Protein AF-A0A8I2KIE6-F1 (afdb_monomer)

Nearest PDB structures (foldseek):
  5wrs-assembly1_A  TM=4.301E-01  e=5.358E+00  Homo sapiens
  5yny-assembly1_A  TM=3.562E-01  e=6.747E+00  Dermatophagoides farinae
  5wrs-assembly1_B  TM=4.304E-01  e=7.572E+00  Homo sapiens

Sequence (149 aa):
MNIDGYFEKLAKLVHHAKIVGLAIQELVEQRDQQLLVTLLSFRESMLTSEDENWLSGYLPIGFFAGWTRRERLAAFALTFEAQREWKRIEVRSLCEPYAKSQRLFKHAPHMFDEIRKRVNGRPDQELIDVLATTSIDGSEVYRAGNGYT

Radius of gyration: 21.65 Å; Cα contacts (8 Å, |Δi|>4): 139; chains: 1; bounding box: 52×28×55 Å

Secondary structure (DSSP, 8-state):
--HHHHHHHHHHHHHHHHHHT--HHHHHHT---HHHHHHHHHHHHT--HHHHHHHGGGGGG--STTS-HHHHHHHHHHHHHHHHHHHHHHHHHHTSPP-TTSHHHHH-GGGGTTEEEPTTS-EEEEEE-GGG-EE-TTSS-EEETTEE-

Mean predicted aligned error: 7.94 Å

Foldseek 3Di:
DDPVVLVVLLLVLLVVCVVVVHQSLVVLLVVPDPSSVVNLVVLLVVDDPVLCVVQVVCVVVCGNPPDDPSSSSSSVVSNVVSVVSNVVVVVVVLPDFADCPDPQCVQVVVQVVQADADPVRHRPSNDGDCVQWDDDPPDPWTDRPPGID

Organism: Rhizobium leguminosarum bv. viciae (NCBI:txid387)

pLDDT: mean 88.09, std 7.53, range [61.59, 96.56]

Structure (mmCIF, N/CA/C/O backbone):
data_AF-A0A8I2KIE6-F1
#
_entry.id   AF-A0A8I2KIE6-F1
#
loop_
_atom_site.group_PDB
_atom_site.id
_atom_site.type_symbol
_atom_site.label_atom_id
_atom_site.label_alt_id
_atom_site.label_comp_id
_atom_site.label_asym_id
_atom_site.label_entity_id
_atom_site.label_seq_id
_atom_site.pdbx_PDB_ins_code
_atom_site.Cartn_x
_atom_site.Cartn_y
_atom_site.Cartn_z
_atom_site.occupancy
_atom_site.B_iso_or_equiv
_atom_site.auth_seq_id
_atom_site.auth_comp_id
_atom_site.auth_asym_id
_atom_site.auth_atom_id
_atom_site.pdbx_PDB_model_num
ATOM 1 N N . MET A 1 1 ? 3.742 -7.633 19.922 1.00 90.50 1 MET A N 1
ATOM 2 C CA . MET A 1 1 ? 4.475 -7.182 18.715 1.00 90.50 1 MET A CA 1
ATOM 3 C C . MET A 1 1 ? 5.084 -5.826 19.031 1.00 90.50 1 MET A C 1
ATOM 5 O O . MET A 1 1 ? 4.481 -5.120 19.824 1.00 90.50 1 MET A O 1
ATOM 9 N N . ASN A 1 2 ? 6.264 -5.497 18.509 1.00 92.81 2 ASN A N 1
ATOM 10 C CA . ASN A 1 2 ? 6.846 -4.152 18.609 1.00 92.81 2 ASN A CA 1
ATOM 11 C C . ASN A 1 2 ? 6.574 -3.360 17.315 1.00 92.81 2 ASN A C 1
ATOM 13 O O . ASN A 1 2 ? 5.999 -3.900 16.369 1.00 92.81 2 ASN A O 1
ATOM 17 N N . ILE A 1 3 ? 6.977 -2.088 17.278 1.00 93.38 3 ILE A N 1
ATOM 18 C CA . ILE A 1 3 ? 6.703 -1.205 16.137 1.00 93.38 3 ILE A CA 1
ATOM 19 C C . ILE A 1 3 ? 7.402 -1.659 14.845 1.00 93.38 3 ILE A C 1
ATOM 21 O O . ILE A 1 3 ? 6.786 -1.643 13.784 1.00 93.38 3 ILE A O 1
ATOM 25 N N . ASP A 1 4 ? 8.636 -2.158 14.930 1.00 94.81 4 ASP A N 1
ATOM 26 C CA . ASP A 1 4 ? 9.363 -2.644 13.750 1.00 94.81 4 ASP A CA 1
ATOM 27 C C . ASP A 1 4 ? 8.675 -3.877 13.153 1.00 94.81 4 ASP A C 1
ATOM 29 O O . ASP A 1 4 ? 8.377 -3.926 11.959 1.00 94.81 4 ASP A O 1
ATOM 33 N N . GLY A 1 5 ? 8.299 -4.836 14.006 1.00 94.00 5 GLY A N 1
ATOM 34 C CA . GLY A 1 5 ? 7.557 -6.023 13.589 1.00 94.00 5 GLY A CA 1
ATOM 35 C C . GLY A 1 5 ? 6.166 -5.704 13.031 1.00 94.00 5 GLY A C 1
ATOM 36 O O . GLY A 1 5 ? 5.659 -6.456 12.196 1.00 94.00 5 GLY A O 1
ATOM 37 N N . TYR A 1 6 ? 5.551 -4.594 13.452 1.00 94.88 6 TYR A N 1
ATOM 38 C CA . TYR A 1 6 ? 4.312 -4.099 12.857 1.00 94.88 6 TYR A CA 1
ATOM 39 C C . TYR A 1 6 ? 4.533 -3.664 11.406 1.00 94.88 6 TYR A C 1
ATOM 41 O O . TYR A 1 6 ? 3.849 -4.173 10.517 1.00 94.88 6 TYR A O 1
ATOM 49 N N . PHE A 1 7 ? 5.519 -2.802 11.142 1.00 93.94 7 PHE A N 1
ATOM 50 C CA . PHE A 1 7 ? 5.793 -2.313 9.787 1.00 93.94 7 PHE A CA 1
ATOM 51 C C . PHE A 1 7 ? 6.303 -3.408 8.843 1.00 93.94 7 PHE A C 1
ATOM 53 O O . PHE A 1 7 ? 5.918 -3.434 7.674 1.00 93.94 7 PHE A O 1
ATOM 60 N N . GLU A 1 8 ? 7.078 -4.376 9.336 1.00 93.56 8 GLU A N 1
ATOM 61 C CA . GLU A 1 8 ? 7.451 -5.553 8.542 1.00 93.56 8 GLU A CA 1
ATOM 62 C C . GLU A 1 8 ? 6.226 -6.369 8.106 1.00 93.56 8 GLU A C 1
ATOM 64 O O . GLU A 1 8 ? 6.130 -6.810 6.957 1.00 93.56 8 GLU A O 1
ATOM 69 N N . LYS A 1 9 ? 5.267 -6.588 9.013 1.00 93.56 9 LYS A N 1
ATOM 70 C CA . LYS A 1 9 ? 4.024 -7.296 8.682 1.00 93.56 9 LYS A CA 1
ATOM 71 C C . LYS A 1 9 ? 3.101 -6.460 7.800 1.00 93.56 9 LYS A C 1
ATOM 73 O O . LYS A 1 9 ? 2.441 -7.033 6.937 1.00 93.56 9 LYS A O 1
ATOM 78 N N . LEU A 1 10 ? 3.086 -5.140 7.963 1.00 94.00 10 LEU A N 1
ATOM 79 C CA . LEU A 1 10 ? 2.353 -4.218 7.097 1.00 94.00 10 LEU A CA 1
ATOM 80 C C . LEU A 1 10 ? 2.858 -4.304 5.649 1.00 94.00 10 LEU A C 1
ATOM 82 O O . LEU A 1 10 ? 2.061 -4.443 4.725 1.00 94.00 10 LEU A O 1
ATOM 86 N N . ALA A 1 11 ? 4.177 -4.324 5.442 1.00 93.19 11 ALA A N 1
ATOM 87 C CA . ALA A 1 11 ? 4.762 -4.508 4.115 1.00 93.19 11 ALA A CA 1
ATOM 88 C C . ALA A 1 11 ? 4.383 -5.871 3.501 1.00 93.19 11 ALA A C 1
ATOM 90 O O . ALA A 1 11 ? 4.066 -5.956 2.312 1.00 93.19 11 ALA A O 1
ATOM 91 N N . LYS A 1 12 ? 4.340 -6.939 4.314 1.00 92.62 12 LYS A N 1
ATOM 92 C CA . LYS A 1 12 ? 3.856 -8.263 3.877 1.00 92.62 12 LYS A CA 1
ATOM 93 C C . LYS A 1 12 ? 2.379 -8.238 3.480 1.00 92.62 12 LYS A C 1
ATOM 95 O O . LYS A 1 12 ? 2.031 -8.852 2.475 1.00 92.62 12 LYS A O 1
ATOM 100 N N . LEU A 1 13 ? 1.535 -7.516 4.222 1.00 92.38 13 LEU A N 1
ATOM 101 C CA . LEU A 1 13 ? 0.119 -7.321 3.894 1.00 92.38 13 LEU A CA 1
ATOM 102 C C . LEU A 1 13 ? -0.042 -6.659 2.521 1.00 92.38 13 LEU A C 1
ATOM 104 O O . LEU A 1 13 ? -0.784 -7.155 1.680 1.00 92.38 13 LEU A O 1
ATOM 108 N N . VAL A 1 14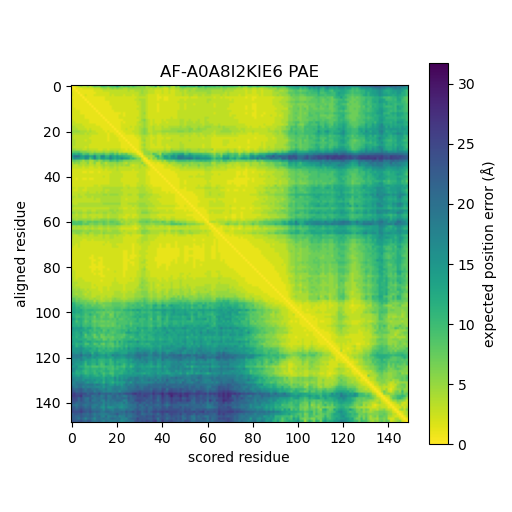 ? 0.697 -5.574 2.281 1.00 93.56 14 VAL A N 1
ATOM 109 C CA . VAL A 1 14 ? 0.688 -4.840 1.007 1.00 93.56 14 VAL A CA 1
ATOM 110 C C . VAL A 1 14 ? 1.146 -5.730 -0.146 1.00 93.56 14 VAL A C 1
ATOM 112 O O . VAL A 1 14 ? 0.504 -5.774 -1.195 1.00 93.56 14 VAL A O 1
ATOM 115 N N . HIS A 1 15 ? 2.232 -6.481 0.047 1.00 91.69 15 HIS A N 1
ATOM 116 C CA . HIS A 1 15 ? 2.715 -7.415 -0.965 1.00 91.69 15 HIS A CA 1
ATOM 117 C C . HIS A 1 15 ? 1.676 -8.495 -1.282 1.00 91.69 15 HIS A C 1
ATOM 119 O O . HIS A 1 15 ? 1.432 -8.800 -2.449 1.00 91.69 15 HIS A O 1
ATOM 125 N N . HIS A 1 16 ? 1.030 -9.036 -0.249 1.00 90.69 16 HIS A N 1
ATOM 126 C CA . HIS A 1 16 ? -0.018 -10.027 -0.414 1.00 90.69 16 HIS A CA 1
ATOM 127 C C . HIS A 1 16 ? -1.227 -9.462 -1.171 1.00 90.69 16 HIS A C 1
ATOM 129 O O . HIS A 1 16 ? -1.643 -10.072 -2.152 1.00 90.69 16 HIS A O 1
ATOM 135 N N . ALA A 1 17 ? -1.715 -8.273 -0.799 1.00 91.12 17 ALA A N 1
ATOM 136 C CA . ALA A 1 17 ? -2.808 -7.583 -1.487 1.00 91.12 17 ALA A CA 1
ATOM 137 C C . ALA A 1 17 ? -2.521 -7.394 -2.987 1.00 91.12 17 ALA A C 1
ATOM 139 O O . ALA A 1 17 ? -3.380 -7.664 -3.825 1.00 91.12 17 ALA A O 1
ATOM 140 N N . LYS A 1 18 ? -1.280 -7.029 -3.336 1.00 88.94 18 LYS A N 1
ATOM 141 C CA . LYS A 1 18 ? -0.834 -6.903 -4.730 1.00 88.94 18 LYS A CA 1
ATOM 142 C C . LYS A 1 18 ? -0.830 -8.237 -5.482 1.00 88.94 18 LYS A C 1
ATOM 144 O O . LYS A 1 18 ? -1.183 -8.258 -6.656 1.00 88.94 18 LYS A O 1
ATOM 149 N N . ILE A 1 19 ? -0.438 -9.335 -4.830 1.00 89.88 19 ILE A N 1
ATOM 150 C CA . ILE A 1 19 ? -0.459 -10.680 -5.433 1.00 89.88 19 ILE A CA 1
ATOM 151 C C . ILE A 1 19 ? -1.894 -11.120 -5.733 1.00 89.88 19 ILE A C 1
ATOM 153 O O . ILE A 1 19 ? -2.146 -11.663 -6.806 1.00 89.88 19 ILE A O 1
ATOM 157 N N . VAL A 1 20 ? -2.819 -10.899 -4.796 1.00 89.69 20 VAL A N 1
ATOM 158 C CA . VAL A 1 20 ? -4.217 -11.339 -4.944 1.00 89.69 20 VAL A CA 1
ATOM 159 C C . VAL A 1 20 ? -5.095 -10.345 -5.707 1.00 89.69 20 VAL A C 1
ATOM 161 O O . VAL A 1 20 ? -6.227 -10.675 -6.040 1.00 89.69 20 VAL A O 1
ATOM 164 N N . GLY A 1 21 ? -4.584 -9.147 -6.007 1.00 89.25 21 GLY A N 1
ATOM 165 C CA . GLY A 1 21 ? -5.301 -8.122 -6.766 1.00 89.25 21 GLY A CA 1
ATOM 166 C C . GLY A 1 21 ? -6.471 -7.487 -6.010 1.00 89.25 21 GLY A C 1
ATOM 167 O O . GLY A 1 21 ? -7.427 -7.058 -6.647 1.00 89.25 21 GLY A O 1
ATOM 168 N N . LEU A 1 22 ? -6.408 -7.439 -4.676 1.00 90.25 22 LEU A N 1
ATOM 169 C CA . LEU A 1 22 ? -7.454 -6.859 -3.828 1.00 90.25 22 LEU A CA 1
ATOM 170 C C . LEU A 1 22 ? -7.045 -5.488 -3.295 1.00 90.25 22 LEU A C 1
ATOM 172 O O . LEU A 1 22 ? -5.868 -5.243 -3.002 1.00 90.25 22 LEU A O 1
ATOM 176 N N . ALA A 1 23 ? -8.026 -4.607 -3.105 1.00 90.69 23 ALA A N 1
ATOM 177 C CA . ALA A 1 23 ? -7.796 -3.367 -2.388 1.00 90.69 23 ALA A CA 1
ATOM 178 C C . ALA A 1 23 ? -7.568 -3.648 -0.894 1.00 90.69 23 ALA A C 1
ATOM 180 O O . ALA A 1 23 ? -8.114 -4.589 -0.315 1.00 90.69 23 ALA A O 1
ATOM 181 N N . ILE A 1 24 ? -6.768 -2.802 -0.240 1.00 92.00 24 ILE A N 1
ATOM 182 C CA . ILE A 1 24 ? -6.390 -3.001 1.166 1.00 92.00 24 ILE A CA 1
ATOM 183 C C . ILE A 1 24 ? -7.618 -3.090 2.080 1.00 92.00 24 ILE A C 1
ATOM 185 O O . ILE A 1 24 ? -7.667 -3.973 2.930 1.00 92.00 24 ILE A O 1
ATOM 189 N N . GLN A 1 25 ? -8.610 -2.213 1.905 1.00 91.12 25 GLN A N 1
ATOM 190 C CA . GLN A 1 25 ? -9.814 -2.214 2.737 1.00 91.12 25 GLN A CA 1
ATOM 191 C C . GLN A 1 25 ? -10.632 -3.501 2.586 1.00 91.12 25 GLN A C 1
ATOM 193 O O . GLN A 1 25 ? -11.126 -4.011 3.584 1.00 91.12 25 GLN A O 1
ATOM 198 N N . GLU A 1 26 ? -10.712 -4.063 1.375 1.00 90.25 26 GLU A N 1
ATOM 199 C CA . GLU A 1 26 ? -11.416 -5.328 1.119 1.00 90.25 26 GLU A CA 1
ATOM 200 C C . GLU A 1 26 ? -10.711 -6.476 1.837 1.00 90.25 26 GLU A C 1
ATOM 202 O O . GLU A 1 26 ? -11.344 -7.329 2.457 1.00 90.25 26 GLU A O 1
ATOM 207 N N . LEU A 1 27 ? -9.379 -6.463 1.804 1.00 90.06 27 LEU A N 1
ATOM 208 C CA . LEU A 1 27 ? -8.566 -7.469 2.462 1.00 90.06 27 LEU A CA 1
ATOM 209 C C . LEU A 1 27 ? -8.676 -7.369 3.992 1.00 90.06 27 LEU A C 1
ATOM 211 O O . LEU A 1 27 ? -8.819 -8.387 4.662 1.00 90.06 27 LEU A O 1
ATOM 215 N N . VAL A 1 28 ? -8.673 -6.155 4.552 1.00 91.00 28 VAL A N 1
ATOM 216 C CA . VAL A 1 28 ? -8.897 -5.928 5.991 1.00 91.00 28 VAL A CA 1
ATOM 217 C C . VAL A 1 28 ? -10.303 -6.370 6.411 1.00 91.00 28 VAL A C 1
ATOM 219 O O . VAL A 1 28 ? -10.456 -6.994 7.462 1.00 91.00 28 VAL A O 1
ATOM 222 N N . GLU A 1 29 ? -11.320 -6.092 5.594 1.00 88.69 29 GLU A N 1
ATOM 223 C CA . GLU A 1 29 ? -12.722 -6.406 5.890 1.00 88.69 29 GLU A CA 1
ATOM 224 C C . GLU A 1 29 ? -12.995 -7.912 5.970 1.00 88.69 29 GLU A C 1
ATOM 226 O O . GLU A 1 29 ? -13.791 -8.342 6.805 1.00 88.69 29 GLU A O 1
ATOM 231 N N . GLN A 1 30 ? -12.269 -8.726 5.198 1.00 83.56 30 GLN A N 1
ATOM 232 C CA . GLN A 1 30 ? -12.393 -10.186 5.232 1.00 83.56 30 GLN A CA 1
ATOM 233 C C . GLN A 1 30 ? -12.029 -10.800 6.593 1.00 83.56 30 GLN A C 1
ATOM 235 O O . GLN A 1 30 ? -12.459 -11.912 6.876 1.00 83.56 30 GLN A O 1
ATOM 240 N N . ARG A 1 31 ? -11.240 -10.119 7.443 1.00 72.62 31 ARG A N 1
ATOM 241 C CA . ARG A 1 31 ? -10.680 -10.644 8.715 1.00 72.62 31 ARG A CA 1
ATOM 242 C C . ARG A 1 31 ? -9.887 -11.957 8.597 1.00 72.62 31 ARG A C 1
ATOM 244 O O . ARG A 1 31 ? -9.374 -12.438 9.606 1.00 72.62 31 ARG A O 1
ATOM 251 N N . ASP A 1 32 ? -9.731 -12.522 7.403 1.00 61.59 32 ASP A N 1
ATOM 252 C CA . ASP A 1 32 ? -9.455 -13.952 7.244 1.00 61.59 32 ASP A CA 1
ATOM 253 C C . ASP A 1 32 ? -7.970 -14.284 7.073 1.00 61.59 32 ASP A C 1
ATOM 255 O O . ASP A 1 32 ? -7.560 -15.067 6.219 1.00 61.59 32 ASP A O 1
ATOM 259 N N . GLN A 1 33 ? -7.119 -13.633 7.871 1.00 68.69 33 GLN A N 1
ATOM 260 C CA . GLN A 1 33 ? -5.683 -13.900 7.886 1.00 68.69 33 GLN A CA 1
ATOM 261 C C . GLN A 1 33 ? -5.124 -13.722 9.290 1.00 68.69 33 GLN A C 1
ATOM 263 O O . GLN A 1 33 ? -5.292 -12.677 9.921 1.00 68.69 33 GLN A O 1
ATOM 268 N N . GLN A 1 34 ? -4.343 -14.698 9.758 1.00 74.69 34 GLN A N 1
ATOM 269 C CA . GLN A 1 34 ? -3.646 -14.604 11.047 1.00 74.69 34 GLN A CA 1
ATOM 270 C C . GLN A 1 34 ? -2.730 -13.364 11.133 1.00 74.69 34 GLN A C 1
ATOM 272 O O . GLN A 1 34 ? -2.486 -12.816 12.213 1.00 74.69 34 GLN A O 1
ATOM 277 N N . LEU A 1 35 ? -2.269 -12.873 9.976 1.00 79.81 35 LEU A N 1
ATOM 278 C CA . LEU A 1 35 ? -1.523 -11.627 9.841 1.00 79.81 35 LEU A CA 1
ATOM 279 C C . LEU A 1 35 ? -2.384 -10.383 10.149 1.00 79.81 35 LEU A C 1
ATOM 281 O O . LEU A 1 35 ? -1.934 -9.531 10.916 1.00 79.81 35 LEU A O 1
ATOM 285 N N . LEU A 1 36 ? -3.617 -10.307 9.635 1.00 87.31 36 LEU A N 1
ATOM 286 C CA . LEU A 1 36 ? -4.545 -9.187 9.854 1.00 87.31 36 LEU A CA 1
ATOM 287 C C . LEU A 1 36 ? -4.966 -9.058 11.312 1.00 87.31 36 LEU A C 1
ATOM 289 O O . LEU A 1 36 ? -4.892 -7.967 11.867 1.00 87.31 36 LEU A O 1
ATOM 293 N N . VAL A 1 37 ? -5.348 -10.168 11.950 1.00 87.62 37 VAL A N 1
ATOM 294 C CA . VAL A 1 37 ? -5.768 -10.166 13.363 1.00 87.62 37 VAL A CA 1
ATOM 295 C C . VAL A 1 37 ? -4.661 -9.600 14.252 1.00 87.62 37 VAL A C 1
ATOM 297 O O . VAL A 1 37 ? -4.912 -8.771 15.126 1.00 87.62 37 VAL A O 1
ATOM 300 N N . THR A 1 38 ? -3.411 -9.991 13.988 1.00 89.94 38 THR A N 1
ATOM 301 C CA . THR A 1 38 ? -2.262 -9.504 14.760 1.00 89.94 38 THR A CA 1
ATOM 302 C C . THR A 1 38 ? -1.996 -8.013 14.526 1.00 89.94 38 THR A C 1
ATOM 304 O O . THR A 1 38 ? -1.664 -7.298 15.471 1.00 89.94 38 THR A O 1
ATOM 307 N N . LEU A 1 39 ? -2.115 -7.542 13.279 1.00 93.81 39 LEU A N 1
ATOM 308 C CA . LEU A 1 39 ? -1.933 -6.131 12.924 1.00 93.81 39 LEU A CA 1
ATOM 309 C C . LEU A 1 39 ? -3.032 -5.253 13.533 1.00 93.81 39 LEU A C 1
ATOM 311 O O . LEU A 1 39 ? -2.714 -4.251 14.168 1.00 93.81 39 LEU A O 1
ATOM 315 N N . LEU A 1 40 ? -4.297 -5.658 13.395 1.00 93.44 40 LEU A N 1
ATOM 316 C CA . LEU A 1 40 ? -5.457 -4.947 13.933 1.00 93.44 40 LEU A CA 1
ATOM 317 C C . LEU A 1 40 ? -5.398 -4.853 15.455 1.00 93.44 40 LEU A C 1
ATOM 319 O O . LEU A 1 40 ? -5.489 -3.754 15.990 1.00 93.44 40 LEU A O 1
ATOM 323 N N . SER A 1 41 ? -5.165 -5.973 16.146 1.00 92.81 41 SER A N 1
ATOM 324 C CA . SER A 1 41 ? -5.084 -5.992 17.611 1.00 92.81 41 SER A CA 1
ATOM 325 C C . SER A 1 41 ? -3.958 -5.094 18.132 1.00 92.81 41 SER A C 1
ATOM 327 O O . SER A 1 41 ? -4.152 -4.322 19.073 1.00 92.81 41 SER A O 1
ATOM 329 N N . PHE A 1 42 ? -2.789 -5.127 17.485 1.00 95.00 42 PHE A N 1
ATOM 330 C CA . PHE A 1 42 ? -1.700 -4.223 17.838 1.00 95.00 42 PHE A CA 1
ATOM 331 C C . PHE A 1 42 ? -2.073 -2.761 17.578 1.00 95.00 42 PHE A C 1
ATOM 333 O O . PHE A 1 42 ? -1.908 -1.927 18.469 1.00 95.00 42 PHE A O 1
ATOM 340 N N . ARG A 1 43 ? -2.615 -2.436 16.398 1.00 94.94 43 ARG A N 1
ATOM 341 C CA . ARG A 1 43 ? -2.953 -1.052 16.054 1.00 94.94 43 ARG A CA 1
ATOM 342 C C . ARG A 1 43 ? -4.049 -0.480 16.950 1.00 94.94 43 ARG A C 1
ATOM 344 O O . ARG A 1 43 ? -3.960 0.683 17.338 1.00 94.94 43 ARG A O 1
ATOM 351 N N . GLU A 1 44 ? -5.025 -1.300 17.329 1.00 96.00 44 GLU A N 1
ATOM 352 C CA . GLU A 1 44 ? -6.094 -0.949 18.264 1.00 96.00 44 GLU A CA 1
ATOM 353 C C . GLU A 1 44 ? -5.562 -0.623 19.669 1.00 96.00 44 GLU A C 1
ATOM 355 O O . GLU A 1 44 ? -6.027 0.326 20.313 1.00 96.00 44 GLU A O 1
ATOM 360 N N . SER A 1 45 ? -4.554 -1.368 20.139 1.00 95.69 45 SER A N 1
ATOM 361 C CA . SER A 1 45 ? -3.889 -1.092 21.423 1.00 95.69 45 SER A CA 1
ATOM 362 C C . SER A 1 45 ? -3.099 0.221 21.428 1.00 95.69 45 SER A C 1
ATOM 364 O O . SER A 1 45 ? -2.873 0.792 22.490 1.00 95.69 45 SER A O 1
ATOM 366 N N . MET A 1 46 ? -2.737 0.722 20.243 1.00 95.00 46 MET A N 1
ATOM 367 C CA . MET A 1 46 ? -1.940 1.936 20.040 1.00 95.00 46 MET A CA 1
ATOM 368 C C . MET A 1 46 ? -2.784 3.139 19.587 1.00 95.00 46 MET A C 1
ATOM 370 O O . MET A 1 46 ? -2.219 4.168 19.229 1.00 95.00 46 MET A O 1
ATOM 374 N N . LEU A 1 47 ? -4.119 3.025 19.566 1.00 95.94 47 LEU A N 1
ATOM 375 C CA . LEU A 1 47 ? -5.000 4.143 19.215 1.00 95.94 47 LEU A CA 1
ATOM 376 C C . LEU A 1 47 ? -4.841 5.306 20.198 1.00 95.94 47 LEU A C 1
ATOM 378 O O . LEU A 1 47 ? -4.969 5.128 21.413 1.00 95.94 47 LEU A O 1
ATOM 382 N N . THR A 1 48 ? -4.624 6.496 19.649 1.00 96.19 48 THR A N 1
ATOM 383 C CA . THR A 1 48 ? -4.524 7.755 20.395 1.00 96.19 48 THR A CA 1
ATOM 384 C C . THR A 1 48 ? -5.780 8.613 20.222 1.00 96.19 48 THR A C 1
ATOM 386 O O . THR A 1 48 ? -6.622 8.356 19.364 1.00 96.19 48 THR A O 1
ATOM 389 N N . SER A 1 49 ? -5.913 9.679 21.013 1.00 95.94 49 SER A N 1
ATOM 390 C CA . SER A 1 49 ? -6.978 10.674 20.819 1.00 95.94 49 SER A CA 1
ATOM 391 C C . SER A 1 49 ? -6.870 11.410 19.477 1.00 95.94 49 SER A C 1
ATOM 393 O O . SER A 1 49 ? -7.889 11.782 18.898 1.00 95.94 49 SER A O 1
ATOM 395 N N . GLU A 1 50 ? -5.655 11.598 18.956 1.00 96.06 50 GLU A N 1
ATOM 396 C CA . GLU A 1 50 ? -5.429 12.172 17.625 1.00 96.06 50 GLU A CA 1
ATOM 397 C C . GLU A 1 50 ? -5.9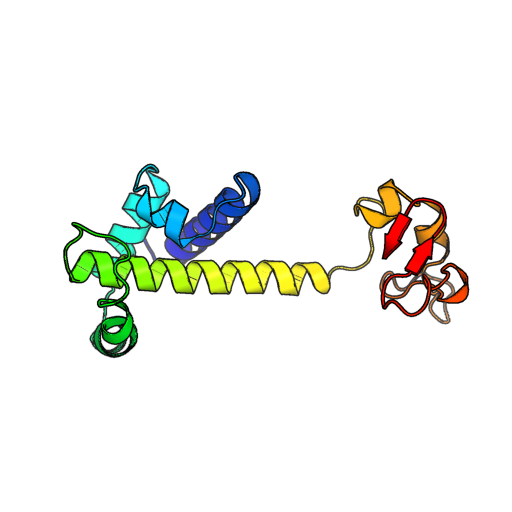54 11.250 16.523 1.00 96.06 50 GLU A C 1
ATOM 399 O O . GLU A 1 50 ? -6.635 11.722 15.610 1.00 96.06 50 GLU A O 1
ATOM 404 N N . ASP A 1 51 ? -5.717 9.939 16.654 1.00 95.94 51 ASP A N 1
ATOM 405 C CA . ASP A 1 51 ? -6.297 8.937 15.759 1.00 95.94 51 ASP A CA 1
ATOM 406 C C . ASP A 1 51 ? -7.823 9.028 15.776 1.00 95.94 51 ASP A C 1
ATOM 408 O O . ASP A 1 51 ? -8.447 9.076 14.719 1.00 95.94 51 ASP A O 1
ATOM 412 N N . GLU A 1 52 ? -8.440 9.092 16.959 1.00 94.81 52 GLU A N 1
ATOM 413 C CA . GLU A 1 52 ? -9.897 9.190 17.065 1.00 94.81 52 GLU A CA 1
ATOM 414 C C . GLU A 1 52 ? -10.445 10.440 16.375 1.00 94.81 52 GLU A C 1
ATOM 416 O O . GLU A 1 52 ? -11.420 10.349 15.627 1.00 94.81 52 GLU A O 1
ATOM 421 N N . ASN A 1 53 ? -9.814 11.595 16.588 1.00 95.44 53 ASN A N 1
ATOM 422 C CA . ASN A 1 53 ? -10.237 12.851 15.979 1.00 95.44 53 ASN A CA 1
ATOM 423 C C . ASN A 1 53 ? -10.137 12.788 14.453 1.00 95.44 53 ASN A C 1
ATOM 425 O O . ASN A 1 53 ? -11.104 13.108 13.761 1.00 95.44 53 ASN A O 1
ATOM 429 N N . TRP A 1 54 ? -9.002 12.320 13.929 1.00 94.75 54 TRP A N 1
ATOM 430 C CA . TRP A 1 54 ? -8.766 12.223 12.491 1.00 94.75 54 TRP A CA 1
ATOM 431 C C . TRP A 1 54 ? -9.656 11.170 11.814 1.00 94.75 54 TRP A C 1
ATOM 433 O O . TRP A 1 54 ? -10.191 11.412 10.731 1.00 94.75 54 TRP A O 1
ATOM 443 N N . LEU A 1 55 ? -9.843 10.011 12.450 1.00 96.00 55 LEU A N 1
ATOM 444 C CA . LEU A 1 55 ? -10.509 8.856 11.846 1.00 96.00 55 LEU A CA 1
ATOM 445 C C . LEU A 1 55 ? -12.025 8.833 12.073 1.00 96.00 55 LEU A C 1
ATOM 447 O O . LEU A 1 55 ? -12.743 8.150 11.341 1.00 96.00 55 LEU A O 1
ATOM 451 N N . SER A 1 56 ? -12.539 9.587 13.050 1.00 93.88 56 SER A N 1
ATOM 452 C CA . SER A 1 56 ? -13.977 9.644 13.353 1.00 93.88 56 SER A CA 1
ATOM 453 C C . SER A 1 56 ? -14.832 10.026 12.143 1.00 93.88 56 SER A C 1
ATOM 455 O O . SER A 1 56 ? -15.918 9.471 11.971 1.00 93.88 56 SER A O 1
ATOM 457 N N . GLY A 1 57 ? -14.318 10.896 11.267 1.00 93.69 57 GLY A N 1
ATOM 458 C CA . GLY A 1 57 ? -14.989 11.313 10.036 1.00 93.69 57 GLY A CA 1
ATOM 459 C C . GLY A 1 57 ? -15.233 10.182 9.031 1.00 93.69 57 GLY A C 1
ATOM 460 O O . GLY A 1 57 ? -16.103 10.318 8.177 1.00 93.69 57 GLY A O 1
ATOM 461 N N . TYR A 1 58 ? -14.526 9.051 9.149 1.00 93.88 58 TYR A N 1
ATOM 462 C CA . TYR A 1 58 ? -14.684 7.893 8.260 1.00 93.88 58 TYR A CA 1
ATOM 463 C C . TYR A 1 58 ? -15.674 6.849 8.795 1.00 93.88 58 TYR A C 1
ATOM 465 O O . TYR A 1 58 ? -16.163 6.010 8.038 1.00 93.88 58 TYR A O 1
ATOM 473 N N . LEU A 1 59 ? -16.042 6.912 10.079 1.00 92.56 59 LEU A N 1
ATOM 474 C CA . LEU A 1 59 ? -17.018 5.995 10.679 1.00 92.56 59 LEU A CA 1
ATOM 475 C C . LEU A 1 59 ? -18.398 5.988 9.982 1.00 92.56 59 LEU A C 1
ATOM 477 O O . LEU A 1 59 ? -19.019 4.920 9.954 1.00 92.56 59 LEU A O 1
ATOM 481 N N . PRO A 1 60 ? -18.899 7.092 9.391 1.00 92.56 60 PRO A N 1
ATOM 482 C CA . PRO A 1 60 ? -20.154 7.078 8.635 1.00 92.56 60 PRO A CA 1
ATOM 483 C C . PRO A 1 60 ? -20.098 6.341 7.285 1.00 92.56 60 PRO A C 1
ATOM 485 O O . PRO A 1 60 ? -21.149 6.005 6.754 1.00 92.56 60 PRO A O 1
ATOM 488 N N . ILE A 1 61 ? -18.912 6.052 6.729 1.00 84.81 61 ILE A N 1
ATOM 489 C CA . ILE A 1 61 ? -18.725 5.561 5.340 1.00 84.81 61 ILE A CA 1
ATOM 490 C C . ILE A 1 61 ? -19.156 4.083 5.161 1.00 84.81 61 ILE A C 1
ATOM 492 O O . ILE A 1 61 ? -19.092 3.526 4.074 1.00 84.81 61 ILE A O 1
ATOM 496 N N . GLY A 1 62 ? -19.645 3.422 6.213 1.00 82.69 62 GLY A N 1
ATOM 497 C CA . GLY A 1 62 ? -20.251 2.085 6.122 1.00 82.69 62 GLY A CA 1
ATOM 498 C C . GLY A 1 62 ? -19.275 0.904 6.024 1.00 82.69 62 GLY A C 1
ATOM 499 O O . GLY A 1 62 ? -19.706 -0.224 6.231 1.00 82.69 62 GLY A O 1
ATOM 500 N N . PHE A 1 63 ? -17.975 1.137 5.808 1.00 89.88 63 PHE A N 1
ATOM 501 C CA . PHE A 1 63 ? -16.955 0.078 5.856 1.00 89.88 63 PHE A CA 1
ATOM 502 C C . PHE A 1 63 ? -16.826 -0.556 7.245 1.00 89.88 63 PHE A C 1
ATOM 504 O O . PHE A 1 63 ? -16.994 0.129 8.271 1.00 89.88 63 PHE A O 1
ATOM 511 N N . PHE A 1 64 ? -16.455 -1.842 7.261 1.00 90.75 64 PHE A N 1
ATOM 512 C CA . PHE A 1 64 ? -16.233 -2.635 8.471 1.00 90.75 64 PHE A CA 1
ATOM 513 C C . PHE A 1 64 ? -17.510 -2.738 9.316 1.00 90.75 64 PHE A C 1
ATOM 515 O O . PHE A 1 64 ? -17.520 -2.489 10.526 1.00 90.75 64 PHE A O 1
ATOM 522 N N . ALA A 1 65 ? -18.629 -3.031 8.651 1.00 86.25 65 ALA A N 1
ATOM 523 C CA . ALA A 1 65 ? -19.926 -3.166 9.299 1.00 86.25 65 ALA A CA 1
ATOM 524 C C . ALA A 1 65 ? -19.917 -4.314 10.326 1.00 86.25 65 ALA A C 1
ATOM 526 O O . ALA A 1 65 ? -19.313 -5.363 10.114 1.00 86.25 65 ALA A O 1
ATOM 527 N N . GLY A 1 66 ? -20.582 -4.107 11.465 1.00 88.25 66 GLY A N 1
ATOM 528 C CA . GLY A 1 66 ? -20.624 -5.079 12.566 1.00 88.25 66 GLY A CA 1
ATOM 529 C C . GLY A 1 66 ? -19.403 -5.064 13.494 1.00 88.25 66 GLY A C 1
ATOM 530 O O . GLY A 1 66 ? -19.414 -5.749 14.511 1.00 88.25 66 GLY A O 1
ATOM 531 N N . TRP A 1 67 ? -18.376 -4.268 13.190 1.00 92.38 67 TRP A N 1
ATOM 532 C CA . TRP A 1 67 ? -17.220 -4.089 14.066 1.00 92.38 67 TRP A CA 1
ATOM 533 C C . TRP A 1 67 ? -17.513 -2.983 15.088 1.00 92.38 67 TRP A C 1
ATOM 535 O O . TRP A 1 67 ? -18.251 -2.029 14.810 1.00 92.38 67 TRP A O 1
ATOM 545 N N . THR A 1 68 ? -16.917 -3.074 16.273 1.00 94.00 68 THR A N 1
ATOM 546 C CA . THR A 1 68 ? -17.007 -2.021 17.289 1.00 94.00 68 THR A CA 1
ATOM 547 C C . THR A 1 68 ? -16.367 -0.729 16.787 1.00 94.00 68 THR A C 1
ATOM 549 O O . THR A 1 68 ? -15.486 -0.735 15.928 1.00 94.00 68 THR A O 1
ATOM 552 N N . ARG A 1 69 ? -16.760 0.415 17.361 1.00 94.31 69 ARG A N 1
ATOM 553 C CA . ARG A 1 69 ? -16.172 1.716 16.998 1.00 94.31 69 ARG A CA 1
ATOM 554 C C . ARG A 1 69 ? -14.640 1.681 17.028 1.00 94.31 69 ARG A C 1
ATOM 556 O O . ARG A 1 69 ? -14.011 2.192 16.109 1.00 94.31 69 ARG A O 1
ATOM 563 N N . ARG A 1 70 ? -14.054 1.079 18.066 1.00 95.06 70 ARG A N 1
ATOM 564 C CA . ARG A 1 70 ? -12.602 1.041 18.269 1.00 95.06 70 ARG A CA 1
ATOM 565 C C . ARG A 1 70 ? -11.902 0.157 17.231 1.00 95.06 70 ARG A C 1
ATOM 567 O O . ARG A 1 70 ? -10.942 0.610 16.613 1.00 95.06 70 ARG A O 1
ATOM 574 N N . GLU A 1 71 ? -12.452 -1.022 16.941 1.00 94.38 71 GLU A N 1
ATOM 575 C CA . GLU A 1 71 ? -11.961 -1.889 15.861 1.00 94.38 71 GLU A CA 1
ATOM 576 C C . GLU A 1 71 ? -12.038 -1.196 14.493 1.00 94.38 71 GLU A C 1
ATOM 578 O O . GLU A 1 71 ? -11.104 -1.293 13.701 1.00 94.38 71 GLU A O 1
ATOM 583 N N . ARG A 1 72 ? -13.122 -0.458 14.211 1.00 95.19 72 ARG A N 1
ATOM 584 C CA . ARG A 1 72 ? -13.276 0.286 12.947 1.00 95.19 72 ARG A CA 1
ATOM 585 C C . ARG A 1 72 ? -12.219 1.374 12.800 1.00 95.19 72 ARG A C 1
ATOM 587 O O . ARG A 1 72 ? -11.639 1.513 11.729 1.00 95.19 72 ARG A O 1
ATOM 594 N N . LEU A 1 73 ? -11.932 2.120 13.868 1.00 96.56 73 LEU A N 1
ATOM 595 C CA . LEU A 1 73 ? -10.858 3.118 13.863 1.00 96.56 73 LEU A CA 1
ATOM 596 C C . LEU A 1 73 ? -9.496 2.462 13.600 1.00 96.56 73 LEU A C 1
ATOM 598 O O . LEU A 1 73 ? -8.756 2.926 12.736 1.00 96.56 73 LEU A O 1
ATOM 602 N N . ALA A 1 74 ? -9.192 1.349 14.272 1.00 96.00 74 ALA A N 1
ATOM 603 C CA . ALA A 1 74 ? -7.964 0.593 14.028 1.00 96.00 74 ALA A CA 1
ATOM 604 C C . ALA A 1 74 ? -7.872 0.077 12.579 1.00 96.00 74 ALA A C 1
ATOM 606 O O . ALA A 1 74 ? -6.806 0.149 11.971 1.00 96.00 74 ALA A O 1
ATOM 607 N N . ALA A 1 75 ? -8.985 -0.388 12.007 1.00 95.50 75 ALA A N 1
ATOM 608 C CA . ALA A 1 75 ? -9.062 -0.855 10.625 1.00 95.50 75 ALA A CA 1
ATOM 609 C C . ALA A 1 75 ? -8.814 0.267 9.611 1.00 95.50 75 ALA A C 1
ATOM 611 O O . ALA A 1 75 ? -8.048 0.078 8.664 1.00 95.50 75 ALA A O 1
ATOM 612 N N . PHE A 1 76 ? -9.403 1.448 9.819 1.00 96.38 76 PHE A N 1
ATOM 613 C CA . PHE A 1 76 ? -9.124 2.612 8.979 1.00 96.38 76 PHE A CA 1
ATOM 614 C C . PHE A 1 76 ? -7.664 3.052 9.093 1.00 96.38 76 PHE A C 1
ATOM 616 O O . PHE A 1 76 ? -7.018 3.263 8.067 1.00 96.38 76 PHE A O 1
ATOM 623 N N . ALA A 1 77 ? -7.120 3.130 10.311 1.00 96.25 77 ALA A N 1
ATOM 624 C CA . ALA A 1 77 ? -5.714 3.464 10.522 1.00 96.25 77 ALA A CA 1
ATOM 625 C C . ALA A 1 77 ? -4.792 2.499 9.760 1.00 96.25 77 ALA A C 1
ATOM 627 O O . ALA A 1 77 ? -3.984 2.933 8.938 1.00 96.25 77 ALA A O 1
ATOM 628 N N . LEU A 1 78 ? -4.994 1.191 9.954 1.00 95.62 78 LEU A N 1
ATOM 629 C CA . LEU A 1 78 ? -4.247 0.139 9.269 1.00 95.62 78 LEU A CA 1
ATOM 630 C C . LEU A 1 78 ? -4.368 0.258 7.744 1.00 95.62 78 LEU A C 1
ATOM 632 O O . LEU A 1 78 ? -3.369 0.152 7.035 1.00 95.62 78 LEU A O 1
ATOM 636 N N . THR A 1 79 ? -5.578 0.509 7.238 1.00 95.44 79 THR A N 1
ATOM 637 C CA . THR A 1 79 ? -5.842 0.660 5.801 1.00 95.44 79 THR A CA 1
ATOM 638 C C . THR A 1 79 ? -5.041 1.818 5.214 1.00 95.44 79 THR A C 1
ATOM 640 O O . THR A 1 79 ? -4.351 1.644 4.210 1.00 95.44 79 THR A O 1
ATOM 643 N N . PHE A 1 80 ? -5.080 2.993 5.845 1.00 95.69 80 PHE A N 1
ATOM 644 C CA . PHE A 1 80 ? -4.358 4.166 5.356 1.00 95.69 80 PHE A CA 1
ATOM 645 C C . PHE A 1 80 ? -2.840 4.020 5.476 1.00 95.69 80 PHE A C 1
ATOM 647 O O . PHE A 1 80 ? -2.104 4.495 4.611 1.00 95.69 80 PHE A O 1
ATOM 654 N N . GLU A 1 81 ? -2.351 3.374 6.530 1.00 96.06 81 GLU A N 1
ATOM 655 C CA . GLU A 1 81 ? -0.928 3.081 6.702 1.00 96.06 81 GLU A CA 1
ATOM 656 C C . GLU A 1 81 ? -0.434 2.101 5.627 1.00 96.06 81 GLU A C 1
ATOM 658 O O . GLU A 1 81 ? 0.577 2.363 4.972 1.00 96.06 81 GLU A O 1
ATOM 663 N N . ALA A 1 82 ? -1.183 1.028 5.364 1.00 95.00 82 ALA A N 1
ATOM 664 C CA . ALA A 1 82 ? -0.881 0.083 4.292 1.00 95.00 82 ALA A CA 1
ATOM 665 C C . ALA A 1 82 ? -0.939 0.743 2.905 1.00 95.00 82 ALA A C 1
ATOM 667 O O . ALA A 1 82 ? -0.059 0.507 2.081 1.00 95.00 82 ALA A O 1
ATOM 668 N N . GLN A 1 83 ? -1.912 1.621 2.642 1.00 94.69 83 GLN A N 1
ATOM 669 C CA . GLN A 1 83 ? -1.964 2.392 1.393 1.00 94.69 83 GLN A CA 1
ATOM 670 C C . GLN A 1 83 ? -0.751 3.321 1.227 1.00 94.69 83 GLN A C 1
ATOM 672 O O . GLN A 1 83 ? -0.213 3.446 0.124 1.00 94.69 83 GLN A O 1
ATOM 677 N N . ARG A 1 84 ? -0.277 3.960 2.305 1.00 95.56 84 ARG A N 1
ATOM 678 C CA . ARG A 1 84 ? 0.954 4.770 2.257 1.00 95.56 84 ARG A CA 1
ATOM 679 C C . ARG A 1 84 ? 2.176 3.917 1.947 1.00 95.56 84 ARG A C 1
ATOM 681 O O . ARG A 1 84 ? 2.986 4.319 1.113 1.00 95.56 84 ARG A O 1
ATOM 688 N N . GLU A 1 85 ? 2.299 2.753 2.578 1.00 94.88 85 GLU A N 1
ATOM 689 C CA . GLU A 1 85 ? 3.410 1.837 2.314 1.00 94.88 85 GLU A CA 1
ATOM 690 C C . GLU A 1 85 ? 3.353 1.292 0.880 1.00 94.88 85 GLU A C 1
ATOM 692 O O . GLU A 1 85 ? 4.375 1.264 0.196 1.00 94.88 85 GLU A O 1
ATOM 697 N N . TRP A 1 86 ? 2.160 0.980 0.364 1.00 93.25 86 TRP A N 1
ATOM 698 C CA . TRP A 1 86 ? 1.964 0.644 -1.049 1.00 93.25 86 TRP A CA 1
ATOM 699 C C . TRP A 1 86 ? 2.503 1.745 -1.958 1.00 93.25 86 TRP A C 1
ATOM 701 O O . TRP A 1 86 ? 3.349 1.484 -2.814 1.00 93.25 86 TRP A O 1
ATOM 711 N N . LYS A 1 87 ? 2.062 2.990 -1.755 1.00 93.25 87 LYS A N 1
ATOM 712 C CA . LYS A 1 87 ? 2.492 4.121 -2.582 1.00 93.25 87 LYS A CA 1
ATOM 713 C C . LYS A 1 87 ? 4.001 4.347 -2.498 1.00 93.25 87 LYS A C 1
ATOM 715 O O . LYS A 1 87 ? 4.634 4.648 -3.505 1.00 93.25 87 LYS A O 1
ATOM 720 N N . ARG A 1 88 ? 4.599 4.168 -1.319 1.00 92.81 88 ARG A N 1
ATOM 721 C CA . ARG A 1 88 ? 6.052 4.245 -1.126 1.00 92.81 88 ARG A CA 1
ATOM 722 C C . ARG A 1 88 ? 6.792 3.180 -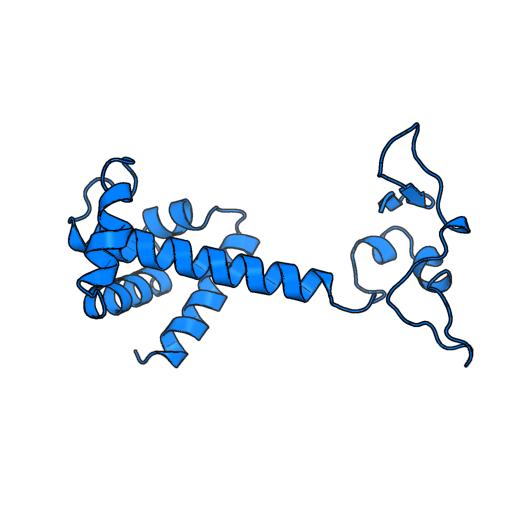1.938 1.00 92.81 88 ARG A C 1
ATOM 724 O O . ARG A 1 88 ? 7.812 3.500 -2.548 1.00 92.81 88 ARG A O 1
ATOM 731 N N . ILE A 1 89 ? 6.296 1.942 -1.949 1.00 89.38 89 ILE A N 1
ATOM 732 C CA . ILE A 1 89 ? 6.861 0.843 -2.745 1.00 89.38 89 ILE A CA 1
ATOM 733 C C . ILE A 1 89 ? 6.734 1.148 -4.241 1.00 89.38 89 ILE A C 1
ATOM 735 O O . ILE A 1 89 ? 7.708 0.992 -4.973 1.00 89.38 89 ILE A O 1
ATOM 739 N N . GLU A 1 90 ? 5.575 1.624 -4.696 1.00 89.12 90 GLU A N 1
ATOM 740 C CA . GLU A 1 90 ? 5.375 1.986 -6.103 1.00 89.12 90 GLU A CA 1
ATOM 741 C C . GLU A 1 90 ? 6.290 3.122 -6.545 1.00 89.12 90 GLU A C 1
ATOM 743 O O . GLU A 1 90 ? 7.012 2.968 -7.526 1.00 89.12 90 GLU A O 1
ATOM 748 N N . VAL A 1 91 ? 6.338 4.225 -5.797 1.00 90.25 91 VAL A N 1
ATOM 749 C CA . VAL A 1 91 ? 7.226 5.351 -6.116 1.00 90.25 91 VAL A CA 1
ATOM 750 C C . VAL A 1 91 ? 8.683 4.899 -6.148 1.00 90.25 91 VAL A C 1
ATOM 752 O O . VAL A 1 91 ? 9.405 5.258 -7.070 1.00 90.25 91 VAL A O 1
ATOM 755 N N . ARG A 1 92 ? 9.114 4.060 -5.196 1.00 89.44 92 ARG A N 1
ATOM 756 C CA . ARG A 1 92 ? 10.462 3.479 -5.227 1.00 89.44 92 ARG A CA 1
ATOM 757 C C . ARG A 1 92 ? 10.697 2.686 -6.511 1.00 89.44 92 ARG A C 1
ATOM 759 O O . ARG A 1 92 ? 11.740 2.874 -7.123 1.00 89.44 92 ARG A O 1
ATOM 766 N N . SER A 1 93 ? 9.741 1.850 -6.916 1.00 85.25 93 SER A N 1
ATOM 767 C CA . SER A 1 93 ? 9.862 1.037 -8.131 1.00 85.25 93 SER A CA 1
ATOM 768 C C . SER A 1 93 ? 9.924 1.871 -9.415 1.00 85.25 93 SER A C 1
ATOM 770 O O . SER A 1 93 ? 10.609 1.485 -10.353 1.00 85.25 93 SER A O 1
ATOM 772 N N . LEU A 1 94 ? 9.273 3.039 -9.446 1.00 83.06 94 LEU A N 1
ATOM 773 C CA . LEU A 1 94 ? 9.357 3.978 -10.572 1.00 83.06 94 LEU A CA 1
ATOM 774 C C . LEU A 1 94 ? 10.732 4.651 -10.684 1.00 83.06 94 LEU A C 1
ATOM 776 O O . LEU A 1 94 ? 11.087 5.136 -11.752 1.00 83.06 94 LEU A O 1
ATOM 780 N N . CYS A 1 95 ? 11.500 4.678 -9.595 1.00 85.44 95 CYS A N 1
ATOM 781 C CA . CYS A 1 95 ? 12.854 5.225 -9.566 1.00 85.44 95 CYS A CA 1
ATOM 782 C C . CYS A 1 95 ? 13.942 4.157 -9.767 1.00 85.44 95 CYS A C 1
ATOM 784 O O . CYS A 1 95 ? 15.128 4.484 -9.699 1.00 85.44 95 CYS A O 1
ATOM 786 N N . GLU A 1 96 ? 13.578 2.883 -9.938 1.00 87.38 96 GLU A N 1
ATOM 787 C CA . GLU A 1 96 ? 14.559 1.823 -10.171 1.00 87.38 96 GLU A CA 1
ATOM 788 C C . GLU A 1 96 ? 15.145 1.938 -11.586 1.00 87.38 96 GLU A C 1
ATOM 790 O O . GLU A 1 96 ? 14.382 2.080 -12.546 1.00 87.38 96 GLU A O 1
ATOM 795 N N . PRO A 1 97 ? 16.480 1.831 -11.747 1.00 90.12 97 PRO A N 1
ATOM 796 C CA . PRO A 1 97 ? 17.092 1.797 -13.066 1.00 90.12 97 PRO A CA 1
ATOM 797 C C . PRO A 1 97 ? 16.515 0.675 -13.928 1.00 90.12 97 PRO A C 1
ATOM 799 O O . PRO A 1 97 ? 16.197 -0.418 -13.445 1.00 90.12 97 PRO A O 1
ATOM 802 N N . TYR A 1 98 ? 16.438 0.927 -15.228 1.00 89.56 98 TYR A N 1
ATOM 803 C CA . TYR A 1 98 ? 15.997 -0.047 -16.202 1.00 89.56 98 TYR A CA 1
ATOM 804 C C . TYR A 1 98 ? 16.846 -1.317 -16.154 1.00 89.56 98 TYR A C 1
ATOM 806 O O . TYR A 1 98 ? 18.078 -1.297 -16.217 1.00 89.56 98 TYR A O 1
ATOM 814 N N . ALA A 1 99 ? 16.160 -2.454 -16.115 1.00 88.94 99 ALA A N 1
ATOM 815 C CA . ALA A 1 99 ? 16.762 -3.776 -16.090 1.00 88.94 99 ALA A CA 1
ATOM 816 C C . ALA A 1 99 ? 16.111 -4.669 -17.145 1.00 88.94 99 ALA A C 1
ATOM 818 O O . ALA A 1 99 ? 14.892 -4.676 -17.291 1.00 88.94 99 ALA A O 1
ATOM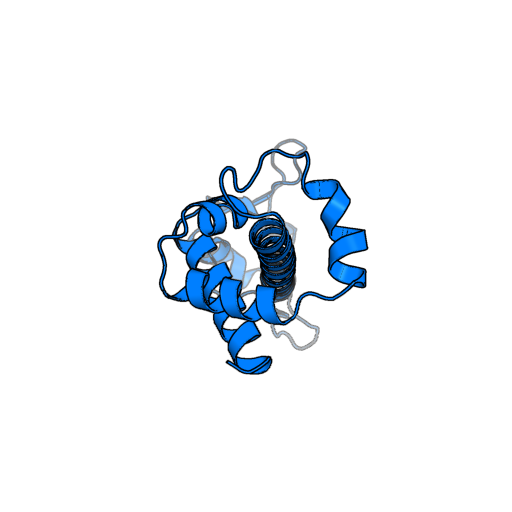 819 N N . LYS A 1 100 ? 16.906 -5.511 -17.820 1.00 88.25 100 LYS A N 1
ATOM 820 C CA . LYS A 1 100 ? 16.422 -6.451 -18.856 1.00 88.25 100 LYS A CA 1
ATOM 821 C C . LYS A 1 100 ? 15.274 -7.360 -18.393 1.00 88.25 100 LYS A C 1
ATOM 823 O O . LYS A 1 100 ? 14.534 -7.893 -19.210 1.00 88.25 100 LYS A O 1
ATOM 828 N N . SER A 1 101 ? 15.139 -7.569 -17.085 1.00 87.81 101 SER A N 1
ATOM 829 C CA . SER A 1 101 ? 14.082 -8.375 -16.474 1.00 87.81 101 SER A CA 1
ATOM 830 C C . SER A 1 101 ? 12.712 -7.687 -16.432 1.00 87.81 101 SER A C 1
ATOM 832 O O . SER A 1 101 ? 11.706 -8.380 -16.236 1.00 87.81 101 SER A O 1
ATOM 834 N N . GLN A 1 102 ? 12.647 -6.362 -16.596 1.00 86.44 102 GLN A N 1
ATOM 835 C CA . GLN A 1 102 ? 11.394 -5.612 -16.582 1.00 86.44 102 GLN A CA 1
ATOM 836 C C . GLN A 1 102 ? 10.515 -5.986 -17.781 1.00 86.44 102 GLN A C 1
ATOM 838 O O . GLN A 1 102 ? 10.990 -6.38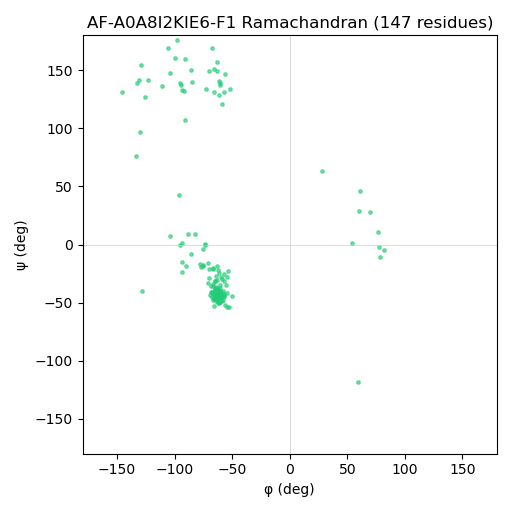7 -18.846 1.00 86.44 102 GLN A O 1
ATOM 843 N N . ARG A 1 103 ? 9.195 -5.870 -17.594 1.00 83.12 103 ARG A N 1
ATOM 844 C CA . ARG A 1 103 ? 8.188 -6.355 -18.550 1.00 83.12 103 ARG A CA 1
ATOM 845 C C . ARG A 1 103 ? 8.349 -5.740 -19.942 1.00 83.12 103 ARG A C 1
ATOM 847 O O . ARG A 1 103 ? 8.242 -6.473 -20.920 1.00 83.12 103 ARG A O 1
ATOM 854 N N . LEU A 1 104 ? 8.659 -4.444 -20.019 1.00 82.69 104 LEU A N 1
ATOM 855 C CA . LEU A 1 104 ? 8.916 -3.739 -21.277 1.00 82.69 104 LEU A CA 1
ATOM 856 C C . LEU A 1 104 ? 9.985 -4.461 -22.115 1.00 82.69 104 LEU A C 1
ATOM 858 O O . LEU A 1 104 ? 9.717 -4.872 -23.241 1.00 82.69 104 LEU A O 1
ATOM 862 N N . PHE A 1 105 ? 11.156 -4.721 -21.529 1.00 87.69 105 PHE A N 1
ATOM 863 C CA . PHE A 1 105 ? 12.287 -5.342 -22.226 1.00 87.69 105 PHE A CA 1
ATOM 864 C C . PHE A 1 105 ? 12.127 -6.848 -22.450 1.00 87.69 105 PHE A C 1
ATOM 866 O O . PHE A 1 105 ? 12.766 -7.406 -23.334 1.00 87.69 105 PHE A O 1
ATOM 873 N N . LYS A 1 106 ? 11.238 -7.525 -21.713 1.00 87.25 106 LYS A N 1
ATOM 874 C CA . LYS A 1 106 ? 10.850 -8.906 -22.045 1.00 87.25 106 LYS A CA 1
ATOM 875 C C . LYS A 1 106 ? 10.072 -8.988 -23.360 1.00 87.25 106 LYS A C 1
ATOM 877 O O . LYS A 1 106 ? 10.234 -9.961 -24.090 1.00 87.25 106 LYS A O 1
ATOM 882 N N . HIS A 1 107 ? 9.235 -7.993 -23.655 1.00 83.62 107 HIS A N 1
ATOM 883 C CA . HIS A 1 107 ? 8.415 -7.961 -24.872 1.00 83.62 107 HIS A CA 1
ATOM 884 C C . HIS A 1 107 ? 9.073 -7.195 -26.029 1.00 83.62 107 HIS A C 1
ATOM 886 O O . HIS A 1 107 ? 8.786 -7.489 -27.188 1.00 83.62 107 HIS A O 1
ATOM 892 N N . ALA A 1 108 ? 9.992 -6.274 -25.733 1.00 85.44 108 ALA A N 1
ATOM 893 C CA . ALA A 1 108 ? 10.808 -5.562 -26.711 1.00 85.44 108 ALA A CA 1
ATOM 894 C C . ALA A 1 108 ? 12.293 -5.538 -26.280 1.00 85.44 108 ALA A C 1
ATOM 896 O O . ALA A 1 108 ? 12.777 -4.513 -25.807 1.00 85.44 108 ALA A O 1
ATOM 897 N N . PRO A 1 109 ? 13.048 -6.645 -26.429 1.00 86.94 109 PRO A N 1
ATOM 898 C CA . PRO A 1 109 ? 14.426 -6.727 -25.927 1.00 86.94 109 PRO A CA 1
ATOM 899 C C . PRO A 1 109 ? 15.394 -5.707 -26.533 1.00 86.94 109 PRO A C 1
ATOM 901 O O . PRO A 1 109 ? 16.258 -5.201 -25.822 1.00 86.94 109 PRO A O 1
ATOM 904 N N . HIS A 1 110 ? 15.215 -5.374 -27.817 1.00 85.19 110 HIS A N 1
ATOM 905 C CA . HIS A 1 110 ? 16.041 -4.399 -28.540 1.00 85.19 110 HIS A CA 1
ATOM 906 C C . HIS A 1 110 ? 16.019 -3.007 -27.892 1.00 85.19 110 HIS A C 1
ATOM 908 O O . HIS A 1 110 ? 17.019 -2.305 -27.914 1.00 85.19 110 HIS A O 1
ATOM 914 N N . MET A 1 111 ? 14.920 -2.641 -27.226 1.00 85.56 111 MET A N 1
ATOM 915 C CA . MET A 1 111 ? 14.789 -1.357 -26.532 1.00 85.56 111 MET A CA 1
ATOM 916 C C . MET A 1 111 ? 15.801 -1.167 -25.406 1.00 85.56 111 MET A C 1
ATOM 918 O O . MET A 1 111 ? 16.113 -0.039 -25.041 1.00 85.56 111 MET A O 1
ATOM 922 N N . PHE A 1 112 ? 16.317 -2.257 -24.834 1.00 88.81 112 PHE A N 1
ATOM 923 C CA . PHE A 1 112 ? 17.339 -2.149 -23.800 1.00 88.81 112 PHE A CA 1
ATOM 924 C C . PHE A 1 112 ? 18.677 -1.661 -24.371 1.00 88.81 112 PHE A C 1
ATOM 926 O O . PHE A 1 112 ? 19.450 -1.013 -23.667 1.00 88.81 112 PHE A O 1
ATOM 933 N N . ASP A 1 113 ? 18.953 -1.961 -25.641 1.00 87.94 113 ASP A N 1
ATOM 934 C CA . ASP A 1 113 ? 20.171 -1.521 -26.324 1.00 87.94 113 ASP A CA 1
ATOM 935 C C . ASP A 1 113 ? 20.089 -0.037 -26.736 1.00 87.94 113 ASP A C 1
ATOM 937 O O . ASP A 1 113 ? 21.122 0.619 -26.884 1.00 87.94 113 ASP A O 1
ATOM 941 N N . GLU A 1 114 ? 18.867 0.500 -26.805 1.00 89.88 114 GLU A N 1
ATOM 942 C CA . GLU A 1 114 ? 18.531 1.902 -27.089 1.00 89.88 114 GLU A CA 1
ATOM 943 C C . GLU A 1 114 ? 18.482 2.783 -25.824 1.00 89.88 114 GLU A C 1
ATOM 945 O O . GLU A 1 114 ? 18.069 3.942 -25.861 1.00 89.88 114 GLU A O 1
ATOM 950 N N . ILE A 1 115 ? 18.908 2.258 -24.670 1.00 89.62 115 ILE A N 1
ATOM 951 C CA . ILE A 1 115 ? 19.076 3.064 -23.456 1.00 89.62 115 ILE A CA 1
ATOM 952 C C . ILE A 1 115 ? 20.194 4.089 -23.676 1.00 89.62 115 ILE A C 1
ATOM 954 O O . ILE A 1 115 ? 21.314 3.752 -24.084 1.00 89.62 115 ILE A O 1
ATOM 958 N N . ARG A 1 116 ? 19.907 5.348 -23.331 1.00 88.19 116 ARG A N 1
ATOM 959 C CA . ARG A 1 116 ? 20.823 6.481 -23.456 1.00 88.19 116 ARG A CA 1
ATOM 960 C C . ARG A 1 116 ? 22.160 6.173 -22.788 1.00 88.19 116 ARG A C 1
ATOM 962 O O . ARG A 1 116 ? 22.244 5.721 -21.645 1.00 88.19 116 ARG A O 1
ATOM 969 N N . LYS A 1 117 ? 23.241 6.484 -23.499 1.00 89.06 117 LYS A N 1
ATOM 970 C CA . LYS A 1 117 ? 24.609 6.350 -22.993 1.00 89.06 117 LYS A CA 1
ATOM 971 C C . LYS A 1 117 ? 25.083 7.674 -22.402 1.00 89.06 117 LYS A C 1
ATOM 973 O O . LYS A 1 117 ? 24.876 8.740 -22.977 1.00 89.06 117 LYS A O 1
ATOM 978 N N . ARG A 1 118 ? 25.754 7.608 -21.252 1.00 85.50 118 ARG A N 1
ATOM 979 C CA . ARG A 1 118 ? 26.501 8.729 -20.667 1.00 85.50 118 ARG A CA 1
ATOM 980 C C . ARG A 1 118 ? 27.716 9.050 -21.545 1.00 85.50 118 ARG A C 1
ATOM 982 O O . ARG A 1 118 ? 28.117 8.250 -22.386 1.00 85.50 118 ARG A O 1
ATOM 989 N N . VAL A 1 119 ? 28.374 10.182 -21.285 1.00 87.62 119 VAL A N 1
ATOM 990 C CA . VAL A 1 119 ? 29.582 10.629 -22.018 1.00 87.62 119 VAL A CA 1
ATOM 991 C C . VAL A 1 119 ? 30.703 9.575 -22.023 1.00 87.62 119 VAL A C 1
ATOM 993 O O . VAL A 1 119 ? 31.477 9.489 -22.967 1.00 87.62 119 VAL A O 1
ATOM 996 N N . ASN A 1 120 ? 30.765 8.721 -20.999 1.00 88.44 120 ASN A N 1
ATOM 997 C CA . ASN A 1 120 ? 31.728 7.619 -20.901 1.00 88.44 120 ASN A CA 1
ATOM 998 C C . ASN A 1 120 ? 31.320 6.347 -21.681 1.00 88.44 120 ASN A C 1
ATOM 1000 O O . ASN A 1 120 ? 31.932 5.296 -21.492 1.00 88.44 120 ASN A O 1
ATOM 1004 N N . GLY A 1 121 ? 30.263 6.410 -22.493 1.00 83.62 121 GLY A N 1
ATOM 1005 C CA . GLY A 1 121 ? 29.759 5.306 -23.309 1.00 83.62 121 GLY A CA 1
ATOM 1006 C C . GLY A 1 121 ? 28.946 4.248 -22.555 1.00 83.62 121 GLY A C 1
ATOM 1007 O O . GLY A 1 121 ? 28.443 3.321 -23.189 1.00 83.62 121 GLY A O 1
ATOM 1008 N N . ARG A 1 122 ? 28.785 4.356 -21.228 1.00 85.75 122 ARG A N 1
ATOM 1009 C CA . ARG A 1 122 ? 27.970 3.412 -20.442 1.00 85.75 122 ARG A CA 1
ATOM 1010 C C . ARG A 1 122 ? 26.492 3.815 -20.466 1.00 85.75 122 ARG A C 1
ATOM 1012 O O . ARG A 1 122 ? 26.221 5.010 -20.347 1.00 85.75 122 ARG A O 1
ATOM 1019 N N . PRO A 1 123 ? 25.548 2.864 -20.569 1.00 85.56 123 PRO A N 1
ATOM 1020 C CA . PRO A 1 123 ? 24.125 3.168 -20.442 1.00 85.56 123 PRO A CA 1
ATOM 1021 C C . PRO A 1 123 ? 23.839 3.766 -19.060 1.00 85.56 123 PRO A C 1
ATOM 1023 O O . PRO A 1 123 ? 24.391 3.297 -18.062 1.00 85.56 123 PRO A O 1
ATOM 1026 N N . ASP A 1 124 ? 23.007 4.807 -18.999 1.00 87.25 124 ASP A N 1
ATOM 1027 C CA . ASP A 1 124 ? 22.554 5.366 -17.720 1.00 87.25 124 ASP A CA 1
ATOM 1028 C C . ASP A 1 124 ? 2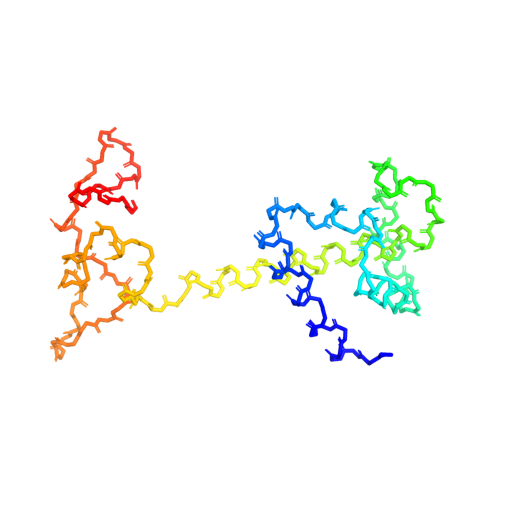1.453 4.535 -17.062 1.00 87.25 124 ASP A C 1
ATOM 1030 O O . ASP A 1 124 ? 21.274 4.664 -15.858 1.00 87.25 124 ASP A O 1
ATOM 1034 N N . GLN A 1 125 ? 20.805 3.648 -17.828 1.00 88.06 125 GLN A N 1
ATOM 1035 C CA . GLN A 1 125 ? 19.694 2.809 -17.374 1.00 88.06 125 GLN A CA 1
ATOM 1036 C C . GLN A 1 125 ? 18.497 3.633 -16.888 1.00 88.06 125 GLN A C 1
ATOM 1038 O O . GLN A 1 125 ? 17.741 3.176 -16.043 1.00 88.06 125 GLN A O 1
ATOM 1043 N N . GLU A 1 126 ? 18.308 4.837 -17.420 1.00 84.31 126 GLU A N 1
ATOM 1044 C CA . GLU A 1 126 ? 17.273 5.765 -16.955 1.00 84.31 126 GLU A CA 1
ATOM 1045 C C . GLU A 1 126 ? 16.403 6.277 -18.100 1.00 84.31 126 GLU A C 1
ATOM 1047 O O . GLU A 1 126 ? 15.190 6.392 -17.938 1.00 84.31 126 GLU A O 1
ATOM 1052 N N . LEU A 1 127 ? 16.994 6.570 -19.263 1.00 84.75 127 LEU A N 1
ATOM 1053 C CA . LEU A 1 127 ? 16.260 7.094 -20.416 1.00 84.75 127 LEU A CA 1
ATOM 1054 C C . LEU A 1 127 ? 16.438 6.201 -21.637 1.00 84.75 127 LEU A C 1
ATOM 1056 O O . LEU A 1 127 ? 17.526 5.698 -21.905 1.00 84.75 127 LEU A O 1
ATOM 1060 N N . ILE A 1 128 ? 15.361 6.045 -22.395 1.00 85.00 128 ILE A N 1
ATOM 1061 C CA . ILE A 1 128 ? 15.357 5.373 -23.692 1.00 85.00 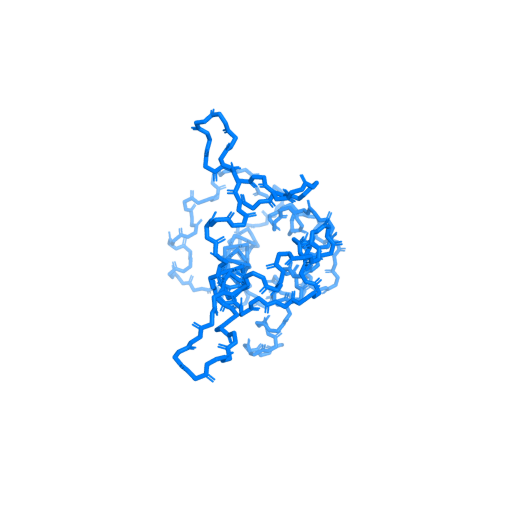128 ILE A CA 1
ATOM 1062 C C . ILE A 1 128 ? 15.4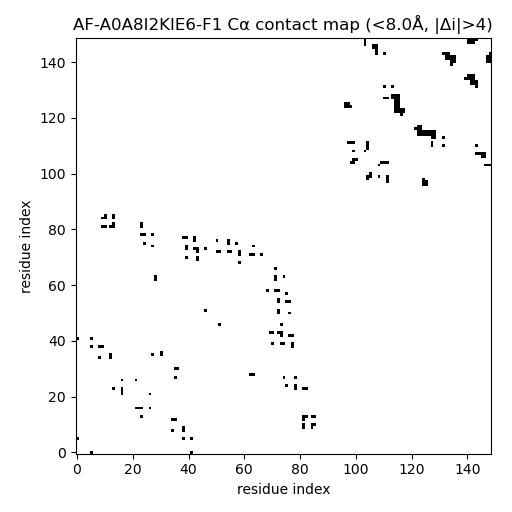96 6.451 -24.770 1.00 85.00 128 ILE A C 1
ATOM 1064 O O . ILE A 1 128 ? 14.896 7.522 -24.643 1.00 85.00 128 ILE A O 1
ATOM 1068 N N . ASP A 1 129 ? 16.294 6.198 -25.806 1.00 82.88 129 ASP A N 1
ATOM 1069 C CA . ASP A 1 129 ? 16.359 7.077 -26.970 1.00 82.88 129 ASP A CA 1
ATOM 1070 C C . ASP A 1 129 ? 14.970 7.191 -27.619 1.00 82.88 129 ASP A C 1
ATOM 1072 O O . ASP A 1 129 ? 14.370 6.197 -28.030 1.00 82.88 129 ASP A O 1
ATOM 1076 N N . VAL A 1 130 ? 14.442 8.414 -27.709 1.00 77.00 130 VAL A N 1
ATOM 1077 C CA . VAL A 1 130 ? 13.103 8.671 -28.257 1.00 77.00 130 VAL A CA 1
ATOM 1078 C C . VAL A 1 130 ? 12.981 8.194 -29.706 1.00 77.00 130 VAL A C 1
ATOM 1080 O O . VAL A 1 130 ? 11.896 7.787 -30.120 1.00 77.00 130 VAL A O 1
ATOM 1083 N N . LEU A 1 131 ? 14.090 8.175 -30.457 1.00 81.44 131 LEU A N 1
ATOM 1084 C CA . LEU A 1 131 ? 14.132 7.703 -31.842 1.00 81.44 131 LEU A CA 1
ATOM 1085 C C . LEU A 1 131 ? 13.872 6.196 -31.969 1.00 81.44 131 LEU A C 1
ATOM 1087 O O . LEU A 1 131 ? 13.467 5.741 -33.037 1.00 81.44 131 LEU A O 1
ATOM 1091 N N . ALA A 1 132 ? 14.044 5.431 -30.888 1.00 81.12 132 ALA A N 1
ATOM 1092 C CA . ALA A 1 132 ? 13.698 4.012 -30.839 1.00 81.12 132 ALA A CA 1
ATOM 1093 C C . ALA A 1 132 ? 12.184 3.761 -30.725 1.00 81.12 132 ALA A C 1
ATOM 1095 O O . ALA A 1 132 ? 11.734 2.613 -30.738 1.00 81.12 132 ALA A O 1
ATOM 1096 N N . THR A 1 133 ? 11.382 4.822 -30.605 1.00 80.50 133 THR A N 1
ATOM 1097 C CA . THR A 1 133 ? 9.945 4.735 -30.358 1.00 80.50 133 THR A CA 1
ATOM 1098 C C . THR A 1 133 ? 9.141 5.578 -31.342 1.00 80.50 133 THR A C 1
ATOM 1100 O O . THR A 1 133 ? 9.624 6.556 -31.906 1.00 80.50 133 THR A O 1
ATOM 1103 N N . THR A 1 134 ? 7.884 5.205 -31.580 1.00 80.88 134 THR A N 1
ATOM 1104 C CA . THR A 1 134 ? 6.961 5.984 -32.419 1.00 80.88 134 THR A CA 1
ATOM 1105 C C . THR A 1 134 ? 5.681 6.272 -31.646 1.00 80.88 134 THR A C 1
ATOM 1107 O O . THR A 1 134 ? 5.063 5.340 -31.134 1.00 80.88 134 THR A O 1
ATOM 1110 N N . SER A 1 135 ? 5.271 7.542 -31.568 1.00 80.12 135 SER A N 1
ATOM 1111 C CA . SER A 1 135 ? 3.992 7.920 -30.948 1.00 80.12 135 SER A CA 1
ATOM 1112 C C . SER A 1 135 ? 2.828 7.268 -31.692 1.00 80.12 135 SER A C 1
ATOM 1114 O O . SER A 1 135 ? 2.821 7.195 -32.924 1.00 80.12 135 SER A O 1
ATOM 1116 N N . ILE A 1 136 ? 1.848 6.779 -30.940 1.00 80.56 136 ILE A N 1
ATOM 1117 C CA . ILE A 1 136 ? 0.608 6.249 -31.501 1.00 80.56 136 ILE A CA 1
ATOM 1118 C C . ILE A 1 136 ? -0.386 7.400 -31.585 1.00 80.56 136 ILE A C 1
ATOM 1120 O O . ILE A 1 136 ? -0.878 7.832 -30.547 1.00 80.56 136 ILE A O 1
ATOM 1124 N N . ASP A 1 137 ? -0.652 7.891 -32.798 1.00 78.75 137 ASP A N 1
ATOM 1125 C CA . ASP A 1 137 ? -1.720 8.832 -33.174 1.00 78.75 137 ASP A CA 1
ATOM 1126 C C . ASP A 1 137 ? -2.188 9.793 -32.062 1.00 78.75 137 ASP A C 1
ATOM 1128 O O . ASP A 1 137 ? -3.337 9.770 -31.623 1.00 78.75 137 ASP A O 1
ATOM 1132 N N . GLY A 1 138 ? -1.281 10.660 -31.597 1.00 69.56 138 GLY A N 1
ATOM 1133 C CA . GLY A 1 138 ? -1.601 11.728 -30.641 1.00 69.56 138 GLY A CA 1
ATOM 1134 C C . GLY A 1 138 ? -1.773 11.277 -29.187 1.00 69.56 138 GLY A C 1
ATOM 1135 O O . GLY A 1 138 ? -2.223 12.067 -28.360 1.00 69.56 138 GLY A O 1
ATOM 1136 N N . SER A 1 139 ? -1.418 10.034 -28.863 1.00 71.56 139 SER A N 1
ATOM 1137 C CA . SER A 1 139 ? -1.369 9.535 -27.489 1.00 71.56 139 SER A CA 1
ATOM 1138 C C . SER A 1 139 ? 0.006 9.735 -26.848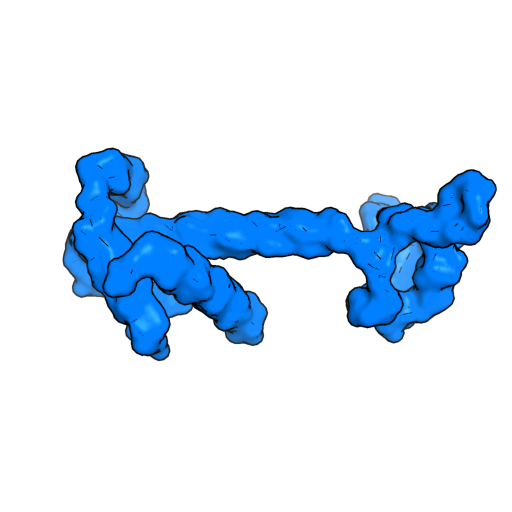 1.00 71.56 139 SER A C 1
ATOM 1140 O O . SER A 1 139 ? 1.031 9.856 -27.524 1.00 71.56 139 SER A O 1
ATOM 1142 N N . GLU A 1 140 ? 0.017 9.702 -25.515 1.00 70.75 140 GLU A N 1
ATOM 1143 C CA . GLU A 1 140 ? 1.236 9.634 -24.699 1.00 70.75 140 GLU A CA 1
ATOM 1144 C C . GLU A 1 140 ? 1.898 8.243 -24.736 1.00 70.75 140 GLU A C 1
ATOM 1146 O O . GLU A 1 140 ? 2.934 8.046 -24.110 1.00 70.75 140 GLU A O 1
ATOM 1151 N N . VAL A 1 141 ? 1.311 7.281 -25.462 1.00 72.88 141 VAL A N 1
ATOM 1152 C CA . VAL A 1 141 ? 1.825 5.916 -25.599 1.00 72.88 141 VAL A CA 1
ATOM 1153 C C . VAL A 1 141 ? 2.731 5.833 -26.817 1.00 72.88 141 VAL A C 1
ATOM 1155 O O . VAL A 1 141 ? 2.359 6.225 -27.932 1.00 72.88 141 VAL A O 1
ATOM 1158 N N . TYR A 1 142 ? 3.904 5.239 -26.623 1.00 77.56 142 TYR A N 1
ATOM 1159 C CA . TYR A 1 142 ? 4.854 5.018 -27.700 1.00 77.56 142 TYR A CA 1
ATOM 1160 C C . TYR A 1 142 ? 4.976 3.531 -28.023 1.00 77.56 142 TYR A C 1
ATOM 1162 O O . TYR A 1 142 ? 5.067 2.680 -27.138 1.00 77.56 142 TYR A O 1
ATOM 1170 N N . ARG A 1 143 ? 4.990 3.203 -29.317 1.00 80.56 143 ARG A N 1
ATOM 1171 C CA . ARG A 1 143 ? 5.193 1.844 -29.823 1.00 80.56 143 ARG A CA 1
ATOM 1172 C C . ARG A 1 143 ? 6.667 1.606 -30.133 1.00 80.56 143 ARG A C 1
ATOM 1174 O O . ARG A 1 143 ? 7.280 2.388 -30.859 1.00 80.56 143 ARG A O 1
ATOM 1181 N N . ALA A 1 144 ? 7.181 0.474 -29.665 1.00 74.62 144 ALA A N 1
ATOM 1182 C CA . ALA A 1 144 ? 8.491 -0.065 -30.016 1.00 74.62 144 ALA A CA 1
ATOM 1183 C C . ALA A 1 144 ? 8.354 -1.539 -30.434 1.00 74.62 144 ALA A C 1
ATOM 1185 O O . ALA A 1 144 ? 8.255 -2.446 -29.600 1.00 74.62 144 ALA A O 1
ATOM 1186 N N . GLY A 1 145 ? 8.277 -1.796 -31.743 1.00 73.94 145 GLY A N 1
ATOM 1187 C CA . GLY A 1 145 ? 7.924 -3.119 -32.270 1.00 73.94 145 GLY A CA 1
ATOM 1188 C C . GLY A 1 145 ? 6.543 -3.576 -31.776 1.00 73.94 145 GLY A C 1
ATOM 1189 O O . GLY A 1 145 ? 5.543 -2.916 -32.051 1.00 73.94 145 GLY A O 1
ATOM 1190 N N . ASN A 1 146 ? 6.502 -4.688 -31.028 1.00 69.94 146 ASN A N 1
ATOM 1191 C CA . ASN A 1 146 ? 5.290 -5.219 -30.377 1.00 69.94 146 ASN A CA 1
ATOM 1192 C C . ASN A 1 146 ? 5.118 -4.749 -28.912 1.00 69.94 146 ASN A C 1
ATOM 1194 O O . ASN A 1 146 ? 4.192 -5.195 -28.234 1.00 69.94 146 ASN A O 1
ATOM 1198 N N . GLY A 1 147 ? 6.033 -3.923 -28.394 1.00 65.25 147 GLY A N 1
ATOM 1199 C CA . GLY A 1 147 ? 5.994 -3.375 -27.037 1.00 65.25 147 GLY A CA 1
ATOM 1200 C C . GLY A 1 147 ? 5.465 -1.940 -26.995 1.00 65.25 147 GLY A C 1
ATOM 1201 O O . GLY A 1 147 ? 5.491 -1.229 -28.002 1.00 65.25 147 GLY A O 1
ATOM 1202 N N . TYR A 1 148 ? 5.017 -1.521 -25.811 1.00 68.38 148 TYR A N 1
ATOM 1203 C CA . TYR A 1 148 ? 4.500 -0.179 -25.543 1.00 68.38 148 TYR A CA 1
ATOM 1204 C C . TYR A 1 148 ? 5.137 0.375 -24.270 1.00 68.38 148 TYR A C 1
ATOM 1206 O O . TYR A 1 148 ? 5.289 -0.379 -23.302 1.00 68.38 148 TYR A O 1
ATOM 1214 N N . THR A 1 149 ? 5.493 1.658 -24.285 1.00 65.69 149 THR A N 1
ATOM 1215 C CA . THR A 1 149 ? 5.968 2.415 -23.120 1.00 65.69 149 THR A CA 1
ATOM 1216 C C . THR A 1 149 ? 5.159 3.682 -22.918 1.00 65.69 149 THR A C 1
ATOM 1218 O O . THR A 1 149 ? 4.524 4.144 -23.898 1.00 65.69 149 THR A O 1
#

Solvent-accessible surface area (backbone atoms only — not comparable to full-atom values): 8685 Å² total; per-residue (Å²): 134,55,73,68,61,46,54,55,50,39,53,51,50,40,53,47,29,63,74,73,71,49,57,61,59,63,57,60,62,62,59,82,38,81,67,52,53,54,50,40,56,51,44,45,75,66,65,47,73,66,52,48,65,69,44,54,79,55,67,80,73,59,71,57,73,95,53,52,72,62,57,38,46,20,48,51,52,51,34,55,52,34,51,51,51,43,50,52,53,51,57,52,59,73,69,52,65,67,51,74,85,40,71,56,29,68,62,24,57,69,56,63,76,40,30,38,56,43,98,87,70,46,64,67,31,77,48,65,45,68,87,68,43,41,71,47,91,93,46,94,44,27,40,33,89,91,23,68,88